Protein AF-A0A554K272-F1 (afdb_monomer_lite)

Secondary structure (DSSP, 8-state):
----EEEEEE---TT-----HHHHHHHHHHHHTT-EEEEEE-TTB---SS---HHHHHHHTTSS-----SSPPB-S-HHHHHHHHHHHH--SEEEE---GGG--

Sequence (104 aa):
MSDFRVLMLYPNLQSETMVPPSLALFSSILKREGFKVALFDTTDYDLETGFANSGRVKMKNLNARPFTPETEKKTTDAYDDLRKMVESFGPNLIMATATENMFP

Structure (mmCIF, N/CA/C/O backbone):
data_AF-A0A554K272-F1
#
_entry.id   AF-A0A554K272-F1
#
loop_
_atom_site.group_PDB
_atom_site.id
_atom_site.type_symbol
_atom_site.label_atom_id
_atom_site.label_alt_id
_atom_site.label_comp_id
_atom_site.label_asym_id
_atom_site.label_entity_id
_atom_site.label_seq_id
_atom_site.pdbx_PDB_ins_code
_atom_site.Cartn_x
_atom_site.Cartn_y
_atom_site.Cartn_z
_atom_site.occupancy
_atom_site.B_iso_or_equiv
_atom_site.auth_seq_id
_atom_site.auth_comp_id
_atom_site.auth_asym_id
_atom_site.auth_atom_id
_atom_site.pdbx_PDB_model_num
ATOM 1 N N . MET A 1 1 ? -14.226 3.349 20.461 1.00 57.53 1 MET A N 1
ATOM 2 C CA . MET A 1 1 ? -14.168 3.318 18.983 1.00 57.53 1 MET A CA 1
ATOM 3 C C . MET A 1 1 ? -13.570 1.982 18.579 1.00 57.53 1 MET A C 1
ATOM 5 O O . MET A 1 1 ? -12.611 1.564 19.214 1.00 57.53 1 MET A O 1
ATOM 9 N N . SER A 1 2 ? -14.186 1.269 17.636 1.00 66.75 2 SER A N 1
ATOM 10 C CA . SER A 1 2 ? -13.694 -0.028 17.153 1.00 66.75 2 SER A CA 1
ATOM 11 C C . SER A 1 2 ? -12.333 0.132 16.470 1.00 66.75 2 SER A C 1
ATOM 13 O O . SER A 1 2 ? -12.168 1.075 15.700 1.00 66.75 2 SER A O 1
ATOM 15 N N . ASP A 1 3 ? -11.393 -0.786 16.714 1.00 89.81 3 ASP A N 1
ATOM 16 C CA . ASP A 1 3 ? -10.059 -0.824 16.086 1.00 89.81 3 ASP A CA 1
ATOM 17 C C . ASP A 1 3 ? -10.135 -1.256 14.610 1.00 89.81 3 ASP A C 1
ATOM 19 O O . ASP A 1 3 ? -9.589 -2.283 14.211 1.00 89.81 3 ASP A O 1
ATOM 23 N N . PHE A 1 4 ? -10.902 -0.515 13.810 1.00 97.00 4 PHE A N 1
ATOM 24 C CA . PHE A 1 4 ? -11.208 -0.884 12.438 1.00 97.00 4 PHE A CA 1
ATOM 25 C C . PHE A 1 4 ? -10.070 -0.444 11.508 1.00 97.00 4 PHE A C 1
ATOM 27 O O . PHE A 1 4 ? -9.686 0.731 11.457 1.00 97.00 4 PHE A O 1
ATOM 34 N N . ARG A 1 5 ? -9.511 -1.423 10.794 1.00 97.69 5 ARG A N 1
ATOM 35 C CA . ARG A 1 5 ? -8.299 -1.311 9.977 1.00 97.69 5 ARG A CA 1
ATOM 36 C C . ARG A 1 5 ? -8.624 -1.441 8.491 1.00 97.69 5 ARG A C 1
ATOM 38 O O . ARG A 1 5 ? -9.261 -2.407 8.075 1.00 97.69 5 ARG A O 1
ATOM 45 N N . VAL A 1 6 ? -8.155 -0.488 7.694 1.00 97.75 6 VAL A N 1
ATOM 46 C CA . VAL A 1 6 ? -8.350 -0.430 6.242 1.00 97.75 6 VAL A CA 1
ATOM 47 C C . VAL A 1 6 ? -7.004 -0.569 5.544 1.00 97.75 6 VAL A C 1
ATOM 49 O O . VAL A 1 6 ? -6.114 0.261 5.728 1.00 97.75 6 VAL A O 1
ATOM 52 N N . LEU A 1 7 ? -6.849 -1.616 4.739 1.00 97.81 7 LEU A N 1
ATOM 53 C CA . LEU A 1 7 ? -5.709 -1.772 3.843 1.00 97.81 7 LEU A CA 1
ATOM 54 C C . LEU A 1 7 ? -6.099 -1.264 2.456 1.00 97.81 7 LEU A C 1
ATOM 56 O O . LEU A 1 7 ? -7.003 -1.802 1.825 1.00 97.81 7 LEU A O 1
ATOM 60 N N . MET A 1 8 ? -5.427 -0.228 1.977 1.00 96.06 8 MET A N 1
ATOM 61 C CA . MET A 1 8 ? -5.583 0.262 0.614 1.00 96.06 8 MET A CA 1
ATOM 62 C C . MET A 1 8 ? -4.589 -0.475 -0.286 1.00 96.06 8 MET A C 1
ATOM 64 O O . MET A 1 8 ? -3.393 -0.464 -0.016 1.00 96.06 8 MET A O 1
ATOM 68 N N . LEU A 1 9 ? -5.078 -1.124 -1.335 1.00 93.62 9 LEU A N 1
ATOM 69 C CA . LEU A 1 9 ? -4.290 -1.813 -2.349 1.00 93.62 9 LEU A CA 1
ATOM 70 C C . LEU A 1 9 ? -4.241 -0.943 -3.611 1.00 93.62 9 LEU A C 1
ATOM 72 O O . LEU A 1 9 ? -5.281 -0.625 -4.191 1.00 93.62 9 LEU A O 1
ATOM 76 N N . TYR A 1 10 ? -3.034 -0.572 -4.028 1.00 91.06 10 TYR A N 1
ATOM 77 C CA . TYR A 1 10 ? -2.751 0.185 -5.244 1.00 91.06 10 TYR A CA 1
ATOM 78 C C . TYR A 1 10 ? -1.976 -0.715 -6.229 1.00 91.06 10 TYR A C 1
ATOM 80 O O . TYR A 1 10 ? -0.741 -0.765 -6.192 1.00 91.06 10 TYR A O 1
ATOM 88 N N . PRO A 1 11 ? -2.689 -1.500 -7.065 1.00 86.56 11 PRO A N 1
ATOM 89 C CA . PRO A 1 11 ? -2.074 -2.343 -8.081 1.00 86.56 11 PRO A CA 1
ATOM 90 C C . PRO A 1 11 ? -1.645 -1.473 -9.271 1.00 86.56 11 PRO A C 1
ATOM 92 O O 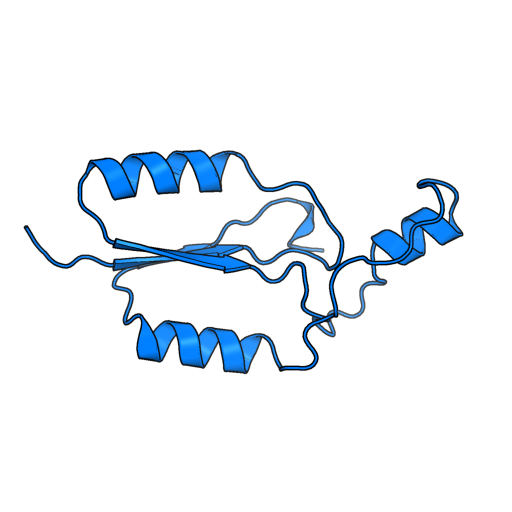. PRO A 1 11 ? -2.454 -1.162 -10.127 1.00 86.56 11 PRO A O 1
ATOM 95 N N . ASN A 1 12 ? -0.398 -1.025 -9.314 1.00 82.75 12 ASN A N 1
ATOM 96 C CA . ASN A 1 12 ? 0.132 -0.114 -10.313 1.00 82.75 12 ASN A CA 1
ATOM 97 C C . ASN A 1 12 ? 1.195 -0.804 -11.169 1.00 82.75 12 ASN A C 1
ATOM 99 O O . ASN A 1 12 ? 1.926 -1.676 -10.699 1.00 82.75 12 ASN A O 1
ATOM 103 N N . LEU A 1 13 ? 1.305 -0.378 -12.426 1.00 77.31 13 LEU A N 1
ATOM 104 C CA . LEU A 1 13 ? 2.384 -0.833 -13.291 1.00 77.31 13 LEU A CA 1
ATOM 105 C C . LEU A 1 13 ? 3.708 -0.204 -12.867 1.00 77.31 13 LEU A C 1
ATOM 107 O O . LEU A 1 13 ? 3.777 0.950 -12.433 1.00 77.31 13 LEU A O 1
ATOM 111 N N . GLN A 1 14 ? 4.777 -0.974 -13.051 1.00 73.31 14 GLN A N 1
ATOM 112 C CA . GLN A 1 14 ? 6.113 -0.536 -12.692 1.00 73.31 14 GLN A CA 1
ATOM 113 C C . GLN A 1 14 ? 6.465 0.784 -13.389 1.00 73.31 14 GLN A C 1
ATOM 115 O O . GLN A 1 14 ? 6.350 0.897 -14.612 1.00 73.31 14 GLN A O 1
ATOM 120 N N . SER A 1 15 ? 6.966 1.746 -12.609 1.00 69.50 15 SER A N 1
ATOM 121 C CA . SER A 1 15 ? 7.395 3.073 -13.085 1.00 69.50 15 SER A CA 1
ATOM 122 C C . SER A 1 15 ? 6.275 4.019 -13.556 1.00 69.50 15 SER A C 1
ATOM 124 O O . SER A 1 15 ? 6.574 5.066 -14.137 1.00 69.50 15 SER A O 1
ATOM 126 N N . GLU A 1 16 ? 5.002 3.715 -13.285 1.00 74.75 16 GLU A N 1
ATOM 127 C CA . GLU A 1 16 ? 3.922 4.702 -13.398 1.00 74.75 16 GLU A CA 1
ATOM 128 C C . GLU A 1 16 ? 3.885 5.600 -12.156 1.00 74.75 16 GLU A C 1
ATOM 130 O O . GLU A 1 16 ? 3.792 5.122 -11.031 1.00 74.75 16 GLU A O 1
ATOM 135 N N . THR A 1 17 ? 3.941 6.918 -12.349 1.00 70.00 17 THR A N 1
ATOM 136 C CA . THR A 1 17 ? 4.107 7.891 -11.252 1.00 70.00 17 THR A CA 1
ATOM 137 C C . THR A 1 17 ? 2.801 8.525 -10.777 1.00 70.00 17 THR A C 1
ATOM 139 O O . THR A 1 17 ? 2.789 9.259 -9.788 1.00 70.00 17 THR A O 1
ATOM 142 N N . MET A 1 18 ? 1.691 8.283 -11.476 1.00 75.00 18 MET A N 1
ATOM 143 C CA . MET A 1 18 ? 0.425 8.947 -11.181 1.00 75.00 18 MET A CA 1
ATOM 144 C C . MET A 1 18 ? -0.335 8.222 -10.073 1.00 75.00 18 MET A C 1
ATOM 146 O O . MET A 1 18 ? -1.063 7.275 -10.343 1.00 75.00 18 MET A O 1
ATOM 150 N N . VAL A 1 19 ? -0.234 8.715 -8.838 1.00 80.50 19 VAL A N 1
ATOM 151 C CA . VAL A 1 19 ? -1.063 8.230 -7.726 1.00 80.50 19 VAL A CA 1
ATOM 152 C C . VAL A 1 19 ? -2.508 8.736 -7.889 1.00 80.50 19 VAL A C 1
ATOM 154 O O . VAL A 1 19 ? -2.719 9.948 -7.992 1.00 80.50 19 VAL A O 1
ATOM 157 N N . PRO A 1 20 ? -3.525 7.855 -7.873 1.00 84.31 20 PRO A N 1
ATOM 158 C CA . PRO A 1 20 ? -4.928 8.246 -7.928 1.00 84.31 20 PRO A CA 1
ATOM 159 C C . PRO A 1 20 ? -5.302 9.217 -6.793 1.00 84.31 20 PRO A C 1
ATOM 161 O O . PRO A 1 20 ? -5.136 8.872 -5.619 1.00 84.31 20 PRO A O 1
ATOM 164 N N . PRO A 1 21 ? -5.894 10.393 -7.085 1.00 88.25 21 PRO A N 1
ATOM 165 C CA . PRO A 1 21 ? -6.337 11.332 -6.048 1.00 88.25 21 PRO A CA 1
ATOM 166 C C . PRO A 1 21 ? -7.339 10.724 -5.056 1.00 88.25 21 PRO A C 1
ATOM 168 O O . PRO A 1 21 ? -7.408 11.139 -3.898 1.00 88.25 21 PRO A O 1
ATOM 171 N N . SER A 1 22 ? -8.090 9.706 -5.489 1.00 90.00 22 SER A N 1
ATOM 172 C CA . SER A 1 22 ? -9.015 8.951 -4.644 1.00 90.00 22 SER A CA 1
ATOM 173 C C . SER A 1 22 ? -8.316 8.273 -3.460 1.00 90.00 22 SER A C 1
ATOM 175 O O . SER A 1 22 ? -8.866 8.296 -2.361 1.00 90.00 22 SER A O 1
ATOM 177 N N . LEU A 1 23 ? -7.095 7.745 -3.627 1.00 91.81 23 LEU A N 1
ATOM 178 C CA . LEU A 1 23 ? -6.318 7.149 -2.529 1.00 91.81 23 LEU A CA 1
ATOM 179 C C . LEU A 1 23 ? -6.044 8.170 -1.428 1.00 91.81 23 LEU A C 1
ATOM 181 O O . LEU A 1 23 ? -6.315 7.912 -0.255 1.00 91.81 23 LEU A O 1
ATOM 185 N N . ALA A 1 24 ? -5.551 9.348 -1.813 1.00 91.81 24 ALA A N 1
ATOM 186 C CA . ALA A 1 24 ? -5.255 10.422 -0.874 1.00 91.81 24 ALA A CA 1
ATOM 187 C C . ALA A 1 24 ? -6.527 10.911 -0.164 1.00 91.81 24 ALA A C 1
ATOM 189 O O . ALA A 1 24 ? -6.544 11.045 1.064 1.00 91.81 24 ALA A O 1
ATOM 190 N N . LEU A 1 25 ? -7.612 11.108 -0.922 1.00 95.06 25 LEU A N 1
ATOM 191 C CA . LEU A 1 25 ? -8.896 11.553 -0.389 1.00 95.06 25 LEU A CA 1
ATOM 192 C C . LEU A 1 25 ? -9.454 10.562 0.640 1.00 95.06 25 LEU A C 1
ATOM 194 O O . LEU A 1 25 ? -9.712 10.950 1.781 1.00 95.06 25 LEU A O 1
ATOM 198 N N . PHE A 1 26 ? -9.585 9.283 0.285 1.00 95.44 26 PHE A N 1
ATOM 199 C CA . PHE A 1 26 ? -10.115 8.275 1.206 1.00 95.44 26 PHE A CA 1
ATOM 200 C C . PHE A 1 26 ? -9.197 8.052 2.407 1.00 95.44 26 PHE A C 1
ATOM 202 O O . PHE A 1 26 ? -9.696 7.963 3.527 1.00 95.44 26 PHE A O 1
ATOM 209 N N . SER A 1 27 ? -7.872 8.046 2.219 1.00 95.56 27 SER A N 1
ATOM 210 C CA . SER A 1 27 ? -6.926 7.950 3.339 1.00 95.56 27 SER A CA 1
ATOM 211 C C . SER A 1 27 ? -7.129 9.087 4.343 1.00 95.56 27 SER A C 1
ATOM 213 O O . SER A 1 27 ? -7.161 8.843 5.550 1.00 95.56 27 SER A O 1
ATOM 215 N N . SER A 1 28 ? -7.318 10.320 3.857 1.00 96.69 28 SER A N 1
ATOM 216 C CA . SER A 1 28 ? -7.534 11.491 4.713 1.00 96.69 28 SER A CA 1
ATOM 217 C C . SER A 1 28 ? -8.840 11.409 5.507 1.00 96.69 28 SER A C 1
ATOM 219 O O . SER A 1 28 ? -8.831 11.634 6.718 1.00 96.69 28 SER A O 1
ATOM 221 N N . ILE A 1 29 ? -9.941 11.020 4.854 1.00 97.00 29 ILE A N 1
ATOM 222 C CA . ILE A 1 29 ? -11.255 10.883 5.490 1.00 97.00 29 ILE A CA 1
ATOM 223 C C . ILE A 1 29 ? -11.199 9.777 6.544 1.00 97.00 29 ILE A C 1
ATOM 225 O O . ILE A 1 29 ? -11.539 10.017 7.697 1.00 97.00 29 ILE A O 1
ATOM 229 N N . LEU A 1 30 ? -10.705 8.591 6.187 1.00 96.12 30 LEU A N 1
ATOM 230 C CA . LEU A 1 30 ? -10.661 7.443 7.093 1.00 96.12 30 LEU A CA 1
ATOM 231 C C . LEU A 1 30 ? -9.802 7.721 8.334 1.00 96.12 30 LEU A C 1
ATOM 233 O O . LEU A 1 30 ? -10.228 7.447 9.454 1.00 96.12 30 LEU A O 1
ATOM 237 N N . LYS A 1 31 ? -8.623 8.328 8.159 1.00 95.75 31 LYS A N 1
ATOM 238 C CA . LYS A 1 31 ? -7.771 8.721 9.292 1.00 95.75 31 LYS A CA 1
ATOM 239 C C . LYS A 1 31 ? -8.453 9.756 10.189 1.00 95.75 31 LYS A C 1
ATOM 241 O O . LYS A 1 31 ? -8.342 9.656 11.408 1.00 95.75 31 LYS A O 1
ATOM 246 N N . ARG A 1 32 ? -9.173 10.725 9.608 1.00 96.94 32 ARG A N 1
ATOM 247 C CA . ARG A 1 32 ? -9.919 11.747 10.362 1.00 96.94 32 ARG A CA 1
ATOM 248 C C . ARG A 1 32 ? -11.036 11.143 11.213 1.00 96.94 32 ARG A C 1
ATOM 250 O O . ARG A 1 32 ? -11.227 11.584 12.339 1.00 96.94 32 ARG A O 1
ATOM 257 N N . GLU A 1 33 ? -11.727 10.125 10.706 1.00 95.94 33 GLU A N 1
ATOM 258 C CA . GLU A 1 33 ? -12.777 9.408 11.446 1.00 95.94 33 GLU A CA 1
ATOM 259 C C . GLU A 1 33 ? -12.218 8.384 12.465 1.00 95.94 33 GLU A C 1
ATOM 261 O O . GLU A 1 33 ? -12.977 7.673 13.122 1.00 95.94 33 GLU A O 1
ATOM 266 N N . GLY A 1 34 ? -10.890 8.303 12.627 1.00 95.62 34 GLY A N 1
ATOM 267 C CA . GLY A 1 34 ? -10.233 7.453 13.625 1.00 95.62 34 GLY A CA 1
ATOM 268 C C . GLY A 1 34 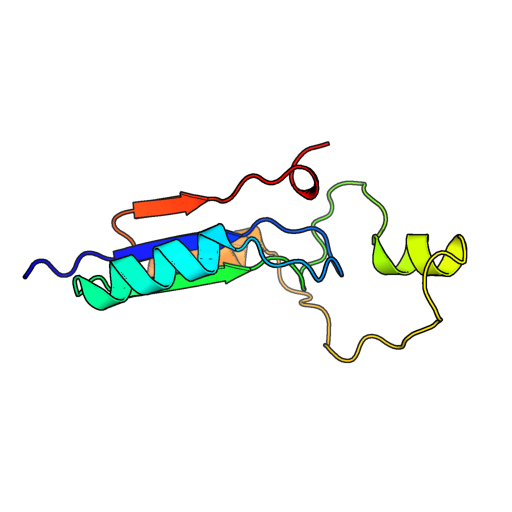? -9.927 6.024 13.166 1.00 95.62 34 GLY A C 1
ATOM 269 O O . GLY A 1 34 ? -9.544 5.193 13.992 1.00 95.62 34 GLY A O 1
ATOM 270 N N . PHE A 1 35 ? -10.060 5.719 11.872 1.00 96.81 35 PHE A N 1
ATOM 271 C CA . PHE A 1 35 ? -9.671 4.423 11.313 1.00 96.81 35 PHE A CA 1
ATOM 272 C C . PHE A 1 35 ? -8.154 4.317 11.138 1.00 96.81 35 PHE A C 1
ATOM 274 O O . PHE A 1 35 ? -7.467 5.277 10.777 1.00 96.81 35 PHE A O 1
ATOM 281 N N . LYS A 1 36 ? -7.622 3.107 11.321 1.00 97.00 36 LYS A N 1
ATOM 282 C CA . LYS A 1 36 ? -6.226 2.795 10.997 1.00 97.00 36 LYS A CA 1
ATOM 283 C C . LYS A 1 36 ? -6.122 2.453 9.517 1.00 97.00 36 LYS A C 1
ATOM 285 O O . LYS A 1 36 ? -6.820 1.562 9.046 1.00 97.00 36 LYS A O 1
ATOM 290 N N . VAL A 1 37 ? -5.237 3.131 8.794 1.00 96.75 37 VAL A N 1
ATOM 291 C CA . VAL A 1 37 ? -5.106 2.984 7.339 1.00 96.75 37 VAL A CA 1
ATOM 292 C C . VAL A 1 37 ? -3.671 2.632 6.971 1.00 96.75 37 VAL A C 1
ATOM 294 O O . VAL A 1 37 ? -2.746 3.302 7.432 1.00 96.75 37 VAL A O 1
ATOM 297 N N . ALA A 1 38 ? -3.498 1.633 6.109 1.00 97.00 38 ALA A N 1
ATOM 298 C CA . ALA A 1 38 ? -2.218 1.271 5.503 1.00 97.00 38 ALA A CA 1
ATOM 299 C C . ALA A 1 38 ? -2.341 1.196 3.971 1.00 97.00 38 ALA A C 1
ATOM 301 O O . ALA A 1 38 ? -3.449 1.075 3.453 1.00 97.00 38 ALA A O 1
ATOM 302 N N . LE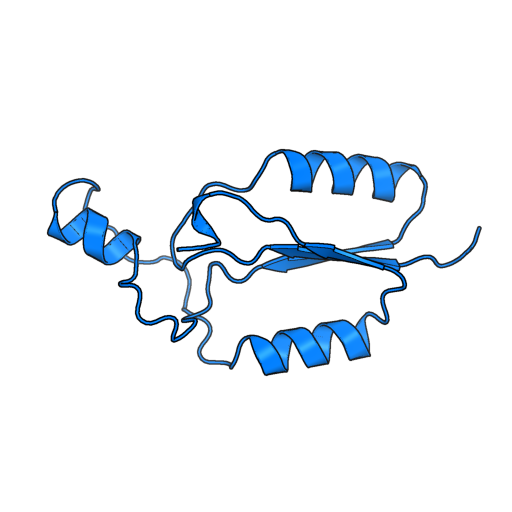U A 1 39 ? -1.216 1.284 3.256 1.00 94.88 39 LEU A N 1
ATOM 303 C CA . LEU A 1 39 ? -1.149 1.242 1.792 1.00 94.88 39 LEU A CA 1
ATOM 304 C C . LEU A 1 39 ? -0.183 0.143 1.347 1.00 94.88 39 LEU A C 1
ATOM 306 O O . LEU A 1 39 ? 0.960 0.123 1.800 1.00 94.88 39 LEU A O 1
ATOM 310 N N . PHE A 1 40 ? -0.633 -0.720 0.441 1.00 94.31 40 PHE A N 1
ATOM 311 C CA . PHE A 1 40 ? 0.217 -1.616 -0.332 1.00 94.31 40 PHE A CA 1
ATOM 312 C C . PHE A 1 40 ? 0.291 -1.108 -1.774 1.00 94.31 40 PHE A C 1
ATOM 314 O O . PHE A 1 40 ? -0.720 -1.078 -2.475 1.00 94.31 40 PHE A O 1
ATOM 321 N N . ASP A 1 41 ? 1.484 -0.688 -2.185 1.00 89.94 41 ASP A N 1
ATOM 322 C CA . ASP A 1 41 ? 1.786 -0.121 -3.499 1.00 89.94 41 ASP A CA 1
ATOM 323 C C . ASP A 1 41 ? 2.696 -1.080 -4.272 1.00 89.94 41 ASP A C 1
ATOM 325 O O . ASP A 1 41 ? 3.694 -1.570 -3.737 1.00 89.94 41 ASP A O 1
ATOM 329 N N . THR A 1 42 ? 2.338 -1.350 -5.525 1.00 88.00 42 THR A N 1
ATOM 330 C CA . THR A 1 42 ? 3.083 -2.259 -6.407 1.00 88.00 42 THR A CA 1
ATOM 331 C C . THR A 1 42 ? 3.993 -1.557 -7.425 1.00 88.00 42 THR A C 1
ATOM 333 O O . THR A 1 42 ? 4.654 -2.236 -8.204 1.00 88.00 42 THR A O 1
ATOM 336 N N . THR A 1 43 ? 4.107 -0.224 -7.388 1.00 85.06 43 THR A N 1
ATOM 337 C CA . THR A 1 43 ? 4.887 0.599 -8.342 1.00 85.06 43 THR A CA 1
ATOM 338 C C . THR A 1 43 ? 6.353 0.165 -8.486 1.00 85.06 43 THR A C 1
ATOM 340 O O . THR A 1 43 ? 6.929 0.286 -9.569 1.00 85.06 43 THR A O 1
ATOM 343 N N . ASP A 1 44 ? 6.954 -0.370 -7.420 1.00 83.81 44 ASP A N 1
ATOM 344 C CA . ASP A 1 44 ? 8.351 -0.829 -7.410 1.00 83.81 44 ASP A CA 1
ATOM 345 C C . ASP A 1 44 ? 8.514 -2.343 -7.640 1.00 83.81 44 ASP A C 1
ATOM 347 O O . ASP A 1 44 ? 9.643 -2.843 -7.680 1.00 83.81 44 ASP A O 1
ATOM 351 N N . TYR A 1 45 ? 7.415 -3.087 -7.800 1.00 83.81 45 TYR A N 1
ATOM 352 C CA . TYR A 1 45 ? 7.447 -4.525 -8.066 1.00 83.81 45 TYR A CA 1
ATOM 353 C C . TYR A 1 45 ? 7.527 -4.800 -9.568 1.00 83.81 45 TYR A C 1
ATOM 355 O O . TYR A 1 45 ? 6.964 -4.076 -10.390 1.00 83.81 45 TYR A O 1
ATOM 363 N N . ASP A 1 46 ? 8.243 -5.859 -9.940 1.00 78.31 46 ASP A N 1
ATOM 364 C CA . ASP A 1 46 ? 8.178 -6.428 -11.286 1.00 78.31 46 ASP A CA 1
ATOM 365 C C . ASP A 1 46 ? 7.093 -7.508 -11.289 1.00 78.31 46 ASP A C 1
ATOM 367 O O . ASP A 1 46 ? 7.339 -8.679 -11.010 1.00 78.31 46 ASP A O 1
ATOM 371 N N . LEU A 1 47 ? 5.847 -7.080 -11.484 1.00 73.06 47 LEU A N 1
ATOM 372 C CA . LEU A 1 47 ? 4.733 -8.003 -11.636 1.00 73.06 47 LEU A CA 1
ATOM 373 C C . LEU A 1 47 ? 4.900 -8.637 -13.021 1.00 73.06 47 LEU A C 1
ATOM 375 O O . LEU A 1 47 ? 4.735 -7.913 -14.005 1.00 73.06 47 LEU A O 1
ATOM 379 N N . GLU A 1 48 ? 5.234 -9.933 -13.106 1.00 66.06 48 GLU A N 1
ATOM 380 C CA . GLU A 1 48 ? 5.398 -10.727 -14.347 1.00 66.06 48 GLU A CA 1
ATOM 381 C C . GLU A 1 48 ? 4.093 -10.815 -15.177 1.00 66.06 48 GLU A C 1
ATOM 383 O O . GLU A 1 48 ? 3.566 -11.874 -15.501 1.00 66.06 48 GLU A O 1
ATOM 388 N N . THR A 1 49 ? 3.527 -9.669 -15.526 1.00 63.59 49 THR A N 1
ATOM 389 C CA . THR A 1 49 ? 2.210 -9.465 -16.134 1.00 63.59 49 THR A CA 1
ATOM 390 C C . THR A 1 49 ? 2.257 -9.605 -17.654 1.00 63.59 49 THR A C 1
ATOM 392 O O . THR A 1 49 ? 1.234 -9.477 -18.318 1.00 63.59 49 THR A O 1
ATOM 395 N N . GLY A 1 50 ? 3.444 -9.836 -18.226 1.00 54.16 50 GLY A N 1
ATOM 396 C CA . GLY A 1 50 ? 3.679 -9.837 -19.670 1.00 54.16 50 GLY A CA 1
ATOM 397 C C . GLY A 1 50 ? 3.735 -8.438 -20.301 1.00 54.16 50 GLY A C 1
ATOM 398 O O . GLY A 1 50 ? 4.049 -8.327 -21.487 1.00 54.16 50 GLY A O 1
ATOM 399 N N . PHE A 1 51 ? 3.492 -7.367 -19.536 1.00 56.81 51 PHE A N 1
ATOM 400 C CA . PHE A 1 51 ? 3.602 -5.988 -20.012 1.00 56.81 51 PHE A CA 1
ATOM 401 C C . PHE A 1 51 ? 5.020 -5.456 -19.844 1.00 56.81 51 PHE A C 1
ATOM 403 O O . PHE A 1 51 ? 5.691 -5.665 -18.835 1.00 56.81 51 PHE A O 1
ATOM 410 N N . ALA A 1 52 ? 5.496 -4.740 -20.859 1.00 56.69 52 ALA A N 1
ATOM 411 C CA . ALA A 1 52 ? 6.797 -4.102 -20.791 1.00 56.69 52 ALA A CA 1
ATOM 412 C C . ALA A 1 52 ? 6.765 -2.951 -19.772 1.00 56.69 52 ALA A C 1
ATOM 414 O O . ALA A 1 52 ? 5.840 -2.141 -19.792 1.00 56.69 52 ALA A O 1
ATOM 415 N N . ASN A 1 53 ? 7.802 -2.853 -18.928 1.00 64.75 53 ASN A N 1
ATOM 416 C CA . ASN A 1 53 ? 8.006 -1.722 -18.016 1.00 64.75 53 ASN A CA 1
ATOM 417 C C . ASN A 1 53 ? 7.755 -0.402 -18.764 1.00 64.75 53 ASN A C 1
ATOM 419 O O . ASN A 1 53 ? 8.462 -0.078 -19.730 1.00 64.75 53 ASN A O 1
ATOM 423 N N . SER A 1 54 ? 6.746 0.344 -18.320 1.00 64.50 54 SER A N 1
ATOM 424 C CA . SER A 1 54 ? 6.235 1.491 -19.062 1.00 64.50 54 SER A CA 1
ATOM 425 C C . SER A 1 54 ? 7.270 2.608 -19.171 1.00 64.50 54 SER A C 1
ATOM 427 O O . SER A 1 54 ? 7.380 3.240 -20.222 1.00 64.50 54 SER A O 1
ATOM 429 N N . GLY A 1 55 ? 8.108 2.796 -18.148 1.00 64.50 55 GLY A N 1
ATOM 430 C CA . GLY A 1 55 ? 9.246 3.713 -18.175 1.00 64.50 55 GLY A CA 1
ATOM 431 C C . GLY A 1 55 ? 10.255 3.358 -19.272 1.00 64.50 55 GLY A C 1
ATOM 432 O O . GLY A 1 55 ? 10.631 4.213 -20.078 1.00 64.50 55 GLY A O 1
ATOM 433 N N . ARG A 1 56 ? 10.635 2.079 -19.382 1.00 67.38 56 ARG A N 1
ATOM 434 C CA . ARG A 1 56 ? 11.565 1.591 -20.419 1.00 67.38 56 ARG A CA 1
ATOM 435 C C . ARG A 1 56 ? 10.975 1.724 -21.822 1.00 67.38 56 ARG A C 1
ATOM 437 O O . ARG A 1 56 ? 11.696 2.100 -22.746 1.00 67.38 56 ARG A O 1
ATOM 444 N N . VAL A 1 57 ? 9.679 1.454 -21.989 1.00 69.00 57 VAL A N 1
ATOM 445 C CA . VAL A 1 57 ? 8.980 1.633 -23.274 1.00 69.00 57 VAL A CA 1
ATOM 446 C C . VAL A 1 57 ? 8.911 3.107 -23.656 1.00 69.00 57 VAL A C 1
ATOM 448 O O . VAL A 1 57 ? 9.227 3.454 -24.793 1.00 69.00 57 VAL A O 1
ATOM 451 N N . LYS A 1 58 ? 8.557 3.990 -22.715 1.00 68.75 58 LYS A N 1
ATOM 452 C CA . LYS A 1 58 ? 8.499 5.440 -22.943 1.00 68.75 58 LYS A CA 1
ATOM 453 C C . LYS A 1 58 ? 9.872 5.997 -23.327 1.00 68.75 58 LYS A C 1
ATOM 455 O O . LYS A 1 58 ? 9.942 6.799 -24.252 1.00 68.75 58 LYS A O 1
ATOM 460 N N . MET A 1 59 ? 10.956 5.523 -22.707 1.00 74.12 59 MET A N 1
ATOM 461 C CA . MET A 1 59 ? 12.325 5.872 -23.113 1.00 74.12 59 MET A CA 1
ATOM 462 C C . MET A 1 59 ? 12.672 5.355 -24.514 1.00 74.12 59 MET A C 1
ATOM 464 O O . MET A 1 59 ? 13.169 6.119 -25.339 1.00 74.12 59 MET A O 1
ATOM 468 N N . LYS A 1 60 ? 12.392 4.076 -24.809 1.00 78.25 60 LYS A N 1
ATOM 469 C CA . LYS A 1 60 ? 12.656 3.474 -26.130 1.00 78.25 60 LYS A CA 1
ATOM 470 C C . LYS A 1 60 ? 11.913 4.207 -27.251 1.00 78.25 60 LYS A C 1
ATOM 472 O O . LYS A 1 60 ? 12.464 4.387 -28.331 1.00 78.25 60 LYS A O 1
ATOM 477 N N . ASN A 1 61 ? 10.686 4.641 -26.978 1.00 83.25 61 ASN A N 1
ATOM 478 C CA . ASN A 1 61 ? 9.826 5.331 -27.936 1.00 83.25 61 ASN A CA 1
ATOM 479 C C . ASN A 1 61 ? 10.002 6.860 -27.9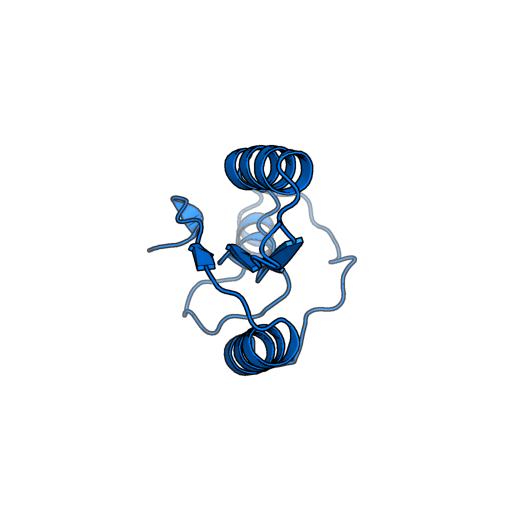22 1.00 83.25 61 ASN A C 1
ATOM 481 O O . ASN A 1 61 ? 9.223 7.550 -28.567 1.00 83.25 61 ASN A O 1
ATOM 485 N N . LEU A 1 62 ? 11.000 7.395 -27.200 1.00 80.44 62 LEU A N 1
ATOM 486 C CA . LEU A 1 62 ? 11.295 8.834 -27.096 1.00 80.44 62 LEU A CA 1
ATOM 487 C C . LEU A 1 62 ? 10.164 9.688 -26.480 1.00 80.44 62 LEU A C 1
ATOM 489 O O . LEU A 1 62 ? 10.171 10.911 -26.599 1.00 80.44 62 LEU A O 1
ATOM 493 N N . ASN A 1 63 ? 9.229 9.061 -25.763 1.00 80.06 63 ASN A N 1
ATOM 494 C CA . ASN A 1 63 ? 8.139 9.726 -25.038 1.00 80.06 63 ASN A CA 1
ATOM 495 C C . ASN A 1 63 ? 8.578 10.279 -23.672 1.00 80.06 63 ASN A C 1
ATOM 497 O O . ASN A 1 63 ? 7.863 11.071 -23.064 1.00 80.06 63 ASN A O 1
ATOM 501 N N . ALA A 1 64 ? 9.731 9.844 -23.162 1.00 75.81 64 ALA A N 1
ATOM 502 C CA . ALA A 1 64 ? 10.315 10.327 -21.918 1.00 75.81 64 ALA A CA 1
ATOM 503 C C . ALA A 1 64 ? 11.824 10.521 -22.081 1.00 75.81 64 ALA A C 1
ATOM 505 O O . ALA A 1 64 ? 12.483 9.784 -22.819 1.00 75.81 64 ALA A O 1
ATOM 506 N N . ARG A 1 65 ? 12.381 11.508 -21.368 1.00 75.19 65 ARG A N 1
ATOM 507 C CA . ARG A 1 65 ? 13.835 11.682 -21.295 1.00 75.19 65 ARG A CA 1
ATOM 508 C C . ARG A 1 65 ? 14.469 10.452 -20.635 1.00 75.19 65 ARG A C 1
ATOM 510 O O . ARG A 1 65 ? 13.851 9.874 -19.739 1.00 75.19 65 ARG A O 1
ATOM 517 N N . PRO A 1 66 ? 15.693 10.068 -21.032 1.00 74.12 66 PRO A N 1
ATOM 518 C CA . PRO A 1 66 ? 16.432 9.040 -20.320 1.00 74.12 66 PRO A CA 1
ATOM 519 C C . PRO A 1 66 ? 16.588 9.431 -18.852 1.00 74.12 66 PRO A C 1
ATOM 521 O O . PRO A 1 66 ? 17.032 10.540 -18.552 1.00 74.12 66 PRO A O 1
ATOM 524 N N . PHE A 1 67 ? 16.228 8.520 -17.955 1.00 71.44 67 PHE A N 1
ATOM 525 C CA . PHE A 1 67 ? 16.468 8.668 -16.528 1.00 71.44 67 PHE A CA 1
ATOM 526 C C . PHE A 1 67 ? 16.999 7.348 -15.974 1.00 71.44 67 PHE A C 1
ATOM 528 O O . PHE A 1 67 ? 16.682 6.269 -16.479 1.00 71.44 67 PHE A O 1
ATOM 535 N N . THR A 1 68 ? 17.838 7.437 -14.952 1.00 67.25 68 THR A N 1
ATOM 536 C CA . THR A 1 68 ? 18.240 6.291 -14.140 1.00 67.25 68 THR A CA 1
ATOM 537 C C . THR A 1 68 ? 17.222 6.113 -13.019 1.00 67.25 68 THR A C 1
ATOM 539 O O . THR A 1 68 ? 16.965 7.090 -12.316 1.00 67.25 68 THR A O 1
ATOM 542 N N . PRO A 1 69 ? 16.646 4.913 -12.828 1.00 63.78 69 PRO A N 1
ATOM 543 C CA . PRO A 1 69 ? 15.789 4.637 -11.681 1.00 63.78 69 PRO A CA 1
ATOM 544 C C . PRO A 1 69 ? 16.519 4.977 -10.378 1.00 63.78 69 PRO A C 1
ATOM 546 O O . PRO A 1 69 ? 17.587 4.427 -10.125 1.00 63.78 69 PRO A O 1
ATOM 549 N N . GLU A 1 70 ? 15.977 5.909 -9.591 1.00 59.72 70 GLU A N 1
ATOM 550 C CA . GLU A 1 70 ? 16.531 6.284 -8.279 1.00 59.72 70 GLU A CA 1
ATOM 551 C C . GLU A 1 70 ? 16.218 5.243 -7.197 1.00 59.72 70 GLU A C 1
ATOM 553 O O . GLU A 1 70 ? 16.940 5.158 -6.207 1.00 59.72 70 GLU A O 1
ATOM 558 N N . THR A 1 71 ? 15.166 4.439 -7.379 1.00 62.41 71 THR A N 1
ATOM 559 C CA . THR A 1 71 ? 14.754 3.405 -6.427 1.00 62.41 71 THR A CA 1
ATOM 560 C C . THR A 1 71 ? 15.202 2.020 -6.884 1.00 62.41 71 THR A C 1
ATOM 562 O O . THR A 1 71 ? 15.016 1.622 -8.039 1.00 62.41 71 THR A O 1
ATOM 565 N N . GLU A 1 72 ? 15.809 1.267 -5.962 1.00 63.59 72 GLU A N 1
ATOM 566 C CA . GLU A 1 72 ? 16.063 -0.154 -6.177 1.00 63.59 72 GLU A CA 1
ATOM 567 C C . GLU A 1 72 ? 14.726 -0.884 -6.297 1.00 63.59 72 GLU A C 1
ATOM 569 O O . GLU A 1 72 ? 13.836 -0.748 -5.456 1.00 63.59 72 GLU A O 1
ATOM 574 N N . LYS A 1 73 ? 14.585 -1.661 -7.371 1.00 68.12 73 LYS A N 1
ATOM 575 C CA . LYS A 1 73 ? 13.404 -2.491 -7.587 1.00 68.12 73 LYS A CA 1
ATOM 576 C C . LYS A 1 73 ? 13.260 -3.486 -6.448 1.00 68.12 73 LYS A C 1
ATOM 578 O O . LYS A 1 73 ? 14.250 -4.074 -6.005 1.00 68.12 73 LYS A O 1
ATOM 583 N N . LYS A 1 74 ? 12.021 -3.768 -6.053 1.00 72.44 74 LYS A N 1
ATOM 584 C CA . LYS A 1 74 ? 11.775 -4.913 -5.184 1.00 72.44 74 LYS A CA 1
ATOM 585 C C . LYS A 1 74 ? 11.984 -6.198 -5.974 1.00 72.44 74 LYS A C 1
ATOM 587 O O . LYS A 1 74 ? 11.355 -6.419 -7.004 1.00 72.44 74 LYS A O 1
ATOM 592 N N . THR A 1 75 ? 12.895 -7.027 -5.480 1.00 71.88 75 THR A N 1
ATOM 593 C CA . THR A 1 75 ? 13.179 -8.371 -6.004 1.00 71.88 75 THR A CA 1
ATOM 594 C C . THR A 1 75 ? 12.323 -9.447 -5.337 1.00 71.88 75 THR A C 1
ATOM 596 O O . THR A 1 75 ? 12.396 -10.613 -5.716 1.00 71.88 75 THR A O 1
ATOM 599 N N . THR A 1 76 ? 11.532 -9.071 -4.331 1.00 82.31 76 THR A N 1
ATOM 600 C CA . THR A 1 76 ? 10.592 -9.952 -3.644 1.00 82.31 76 THR A CA 1
ATOM 601 C C . THR A 1 76 ? 9.299 -10.110 -4.435 1.00 82.31 76 THR A C 1
ATOM 603 O O . THR A 1 76 ? 8.889 -9.218 -5.178 1.00 82.31 76 THR A O 1
ATOM 606 N N . ASP A 1 77 ? 8.635 -11.249 -4.245 1.00 87.56 77 ASP A N 1
ATOM 607 C CA . ASP A 1 77 ? 7.324 -11.501 -4.833 1.00 87.56 77 ASP A CA 1
ATOM 608 C C . ASP A 1 77 ? 6.247 -10.606 -4.191 1.00 87.56 77 ASP A C 1
ATOM 610 O O . ASP A 1 77 ? 6.115 -10.519 -2.963 1.00 87.56 77 ASP A O 1
ATOM 614 N N . ALA A 1 78 ? 5.469 -9.925 -5.035 1.00 89.44 78 ALA A N 1
ATOM 615 C CA . ALA A 1 78 ? 4.442 -8.986 -4.592 1.00 89.44 78 ALA A CA 1
ATOM 616 C C . ALA A 1 78 ? 3.279 -9.675 -3.870 1.00 89.44 78 ALA A C 1
ATOM 618 O O . ALA A 1 78 ? 2.697 -9.090 -2.955 1.00 89.44 78 ALA A O 1
ATOM 619 N N . TYR A 1 79 ? 2.933 -10.904 -4.258 1.00 90.62 79 TYR A N 1
ATOM 620 C CA . TYR A 1 79 ? 1.831 -11.645 -3.648 1.00 90.62 79 TYR A CA 1
ATOM 621 C C . TYR A 1 79 ? 2.198 -12.111 -2.241 1.00 90.62 79 TYR A C 1
ATOM 623 O O . TYR A 1 79 ? 1.384 -11.991 -1.321 1.00 90.62 79 TYR A O 1
ATOM 631 N N . ASP A 1 80 ? 3.426 -12.586 -2.048 1.00 93.19 80 ASP A N 1
ATOM 632 C CA . ASP A 1 80 ? 3.935 -12.971 -0.736 1.00 93.19 80 ASP A CA 1
ATOM 633 C C . ASP A 1 80 ? 4.066 -11.767 0.199 1.00 93.19 80 ASP A C 1
ATOM 635 O O . ASP A 1 80 ? 3.699 -11.853 1.373 1.00 93.19 80 ASP A O 1
ATOM 639 N N . ASP A 1 81 ? 4.536 -10.624 -0.299 1.00 94.56 81 ASP A N 1
ATOM 640 C CA . ASP A 1 81 ? 4.611 -9.406 0.510 1.00 94.56 81 ASP A CA 1
ATOM 641 C C . ASP A 1 81 ? 3.225 -8.840 0.845 1.00 94.56 81 ASP A C 1
ATOM 643 O O . ASP A 1 81 ? 3.006 -8.393 1.976 1.00 94.56 81 ASP A O 1
ATOM 647 N N . LEU A 1 82 ? 2.265 -8.918 -0.083 1.00 95.19 82 LEU A N 1
ATOM 648 C CA . LEU A 1 82 ? 0.871 -8.575 0.197 1.00 95.19 82 LEU A CA 1
ATOM 649 C C . LEU A 1 82 ? 0.297 -9.494 1.279 1.00 95.19 82 LEU A C 1
ATOM 651 O O . LEU A 1 82 ? -0.330 -9.005 2.218 1.00 95.19 82 LEU A O 1
ATOM 655 N N . ARG A 1 83 ? 0.545 -10.809 1.194 1.00 96.56 83 ARG A N 1
ATOM 656 C CA . ARG A 1 83 ? 0.099 -11.780 2.205 1.00 96.56 83 ARG A CA 1
ATOM 657 C C . ARG A 1 83 ? 0.664 -11.436 3.582 1.00 96.56 83 ARG A C 1
ATOM 659 O O . ARG A 1 83 ? -0.111 -11.293 4.525 1.00 96.56 83 ARG A O 1
ATOM 666 N N . LYS A 1 84 ? 1.977 -11.205 3.688 1.00 97.19 84 LYS A N 1
ATOM 667 C CA . LYS A 1 84 ? 2.620 -10.786 4.949 1.00 97.19 84 LYS A CA 1
ATOM 668 C C . LYS A 1 84 ? 2.022 -9.488 5.487 1.00 97.19 84 LYS A C 1
ATOM 670 O O . LYS A 1 84 ? 1.839 -9.343 6.697 1.00 97.19 84 LYS A O 1
ATOM 675 N N . MET A 1 85 ? 1.711 -8.529 4.613 1.00 96.75 85 MET A N 1
ATOM 676 C CA . MET A 1 85 ? 1.088 -7.275 5.031 1.00 96.75 85 MET A CA 1
ATOM 677 C C . MET A 1 85 ? -0.334 -7.496 5.552 1.00 96.75 85 MET A C 1
ATOM 679 O O . MET A 1 85 ? -0.686 -6.938 6.586 1.00 96.75 85 MET A O 1
ATOM 683 N N . VAL A 1 86 ? -1.138 -8.331 4.891 1.00 97.81 86 VAL A N 1
ATOM 684 C CA . VAL A 1 86 ? -2.486 -8.688 5.358 1.00 97.81 86 VAL A CA 1
ATOM 685 C C . VAL A 1 86 ? -2.424 -9.389 6.717 1.00 97.81 86 VAL A C 1
ATOM 687 O O . VAL A 1 86 ? -3.167 -9.013 7.621 1.00 97.81 86 VAL A O 1
ATOM 690 N N . GLU A 1 87 ? -1.520 -10.352 6.889 1.00 97.94 87 GLU A N 1
ATOM 691 C CA . GLU A 1 87 ? -1.350 -11.102 8.141 1.00 97.94 87 GLU A CA 1
ATOM 692 C C . GLU A 1 87 ? -0.873 -10.212 9.297 1.00 97.94 87 GLU A C 1
ATOM 694 O O . GLU A 1 87 ? -1.411 -10.290 10.401 1.00 97.94 87 GLU A O 1
ATOM 699 N N . SER A 1 88 ? 0.103 -9.334 9.050 1.00 97.56 88 SER A N 1
ATOM 700 C CA . SER A 1 88 ? 0.665 -8.449 10.082 1.00 97.56 88 SER A CA 1
ATOM 701 C C . SER A 1 88 ? -0.240 -7.266 10.430 1.00 97.56 88 SER A C 1
ATOM 703 O O . SER A 1 88 ? -0.341 -6.886 11.597 1.00 97.56 88 SER A O 1
ATOM 705 N N . PHE A 1 89 ? -0.909 -6.674 9.438 1.00 97.56 89 PHE A N 1
ATOM 706 C CA . PHE A 1 89 ? -1.793 -5.527 9.644 1.00 97.56 89 PHE A CA 1
ATOM 707 C C . PHE A 1 89 ? -3.189 -5.945 10.125 1.00 97.56 89 PHE A C 1
ATOM 709 O O . PHE A 1 89 ? -3.846 -5.185 10.837 1.00 97.56 89 PHE A O 1
ATOM 716 N N . GLY A 1 90 ? -3.656 -7.139 9.749 1.00 97.38 90 GLY A N 1
ATOM 717 C CA . GLY A 1 90 ? -4.971 -7.672 10.110 1.00 97.38 90 GLY A CA 1
ATOM 718 C C . GLY A 1 90 ? -6.136 -6.741 9.740 1.00 97.38 90 GLY A C 1
ATOM 719 O O . GLY A 1 90 ? -6.878 -6.343 10.650 1.00 97.38 90 GLY A O 1
ATOM 720 N N . PRO A 1 91 ? -6.286 -6.334 8.462 1.00 97.88 91 PRO A N 1
ATOM 721 C CA . PRO A 1 91 ? -7.326 -5.403 8.035 1.00 97.88 91 PRO A CA 1
ATOM 722 C C . PRO A 1 91 ? -8.734 -5.992 8.178 1.00 97.88 91 PRO A C 1
ATOM 724 O O . PRO A 1 91 ? -8.958 -7.177 7.947 1.00 97.88 91 PRO A O 1
ATOM 727 N N . ASN A 1 92 ? -9.704 -5.136 8.492 1.00 98.00 92 ASN A N 1
ATOM 728 C CA . ASN A 1 92 ? -11.132 -5.456 8.426 1.00 98.00 92 ASN A CA 1
ATOM 729 C C . ASN A 1 92 ? -11.708 -5.214 7.026 1.00 98.00 92 ASN A C 1
ATOM 731 O O . ASN A 1 92 ? -12.705 -5.827 6.656 1.00 98.00 92 ASN A O 1
ATOM 735 N N . LEU A 1 93 ? -11.089 -4.310 6.265 1.00 96.75 93 LEU A N 1
ATOM 736 C CA . LEU A 1 93 ? -11.462 -3.972 4.898 1.00 96.75 93 LEU A CA 1
ATOM 737 C C . LEU A 1 93 ? -10.205 -3.841 4.040 1.00 96.75 93 LEU A C 1
ATOM 739 O O . LEU A 1 93 ? -9.253 -3.168 4.436 1.00 96.75 93 LEU A O 1
ATOM 743 N N . ILE A 1 94 ? -10.239 -4.428 2.845 1.00 97.12 94 ILE A N 1
ATOM 744 C CA . ILE A 1 94 ? -9.258 -4.168 1.792 1.00 97.12 94 ILE A CA 1
ATOM 745 C C . ILE A 1 94 ? -9.950 -3.347 0.703 1.00 97.12 94 ILE A C 1
ATOM 747 O O . ILE A 1 94 ? -10.947 -3.787 0.134 1.00 97.12 94 ILE A O 1
ATOM 751 N N . MET A 1 95 ? -9.441 -2.148 0.432 1.00 94.50 95 MET A N 1
ATOM 752 C CA . MET A 1 95 ? -9.917 -1.268 -0.636 1.00 94.50 95 MET A CA 1
ATOM 753 C C . MET A 1 95 ? -8.911 -1.287 -1.776 1.00 94.50 95 MET A C 1
ATOM 755 O O . MET A 1 95 ? -7.801 -0.798 -1.603 1.00 94.50 95 MET A O 1
ATOM 759 N N . ALA A 1 96 ? -9.287 -1.808 -2.938 1.00 91.50 96 ALA A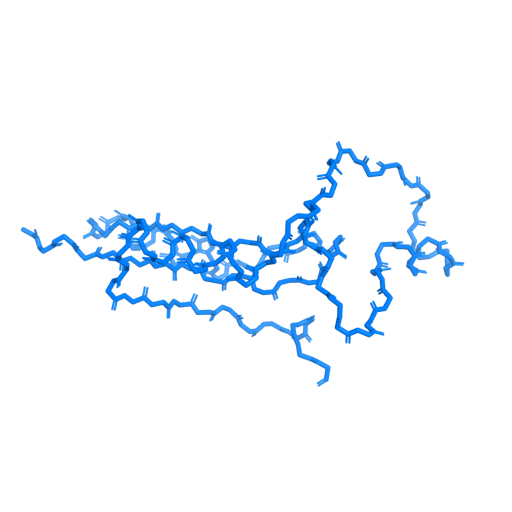 N 1
ATOM 760 C CA . ALA A 1 96 ? -8.443 -1.748 -4.123 1.00 91.50 96 ALA A CA 1
ATOM 761 C C . ALA A 1 96 ? -8.829 -0.552 -4.996 1.00 91.50 96 ALA A C 1
ATOM 763 O O . ALA A 1 96 ? -10.013 -0.289 -5.213 1.00 91.50 96 ALA A O 1
ATOM 764 N N . THR A 1 97 ? -7.839 0.159 -5.523 1.00 86.44 97 THR A N 1
ATOM 765 C CA . THR A 1 97 ? -8.078 1.026 -6.677 1.00 86.44 97 THR A CA 1
ATOM 766 C C . THR A 1 97 ? -8.034 0.204 -7.953 1.00 86.44 97 THR A C 1
ATOM 768 O O . THR A 1 97 ? -7.229 -0.714 -8.065 1.00 86.44 97 THR A O 1
ATOM 771 N N . ALA A 1 98 ? -8.860 0.587 -8.917 1.00 77.38 98 ALA A N 1
ATOM 772 C CA . ALA A 1 98 ? -8.817 0.103 -10.285 1.00 77.38 98 ALA A CA 1
ATOM 773 C C . ALA A 1 98 ? -8.867 1.338 -11.191 1.00 77.38 98 ALA A C 1
ATOM 775 O O . ALA A 1 98 ? -9.937 1.902 -11.412 1.00 77.38 98 ALA A O 1
ATOM 776 N N . THR A 1 99 ? -7.709 1.833 -11.618 1.00 68.69 99 THR A N 1
ATOM 777 C CA . THR A 1 99 ? -7.612 2.876 -12.649 1.00 68.69 99 THR A CA 1
ATOM 778 C C . THR A 1 99 ? -7.273 2.240 -13.994 1.00 68.69 99 THR A C 1
ATOM 780 O O . THR A 1 99 ? -6.886 1.077 -14.053 1.00 68.69 99 THR A O 1
ATOM 783 N N . GLU A 1 100 ? -7.438 2.986 -15.087 1.00 58.19 100 GLU A N 1
ATOM 784 C CA . GLU A 1 100 ? -7.315 2.469 -16.462 1.00 58.19 100 GLU A CA 1
ATOM 785 C C . GLU A 1 100 ? -5.968 1.779 -16.748 1.00 58.19 100 GLU A C 1
ATOM 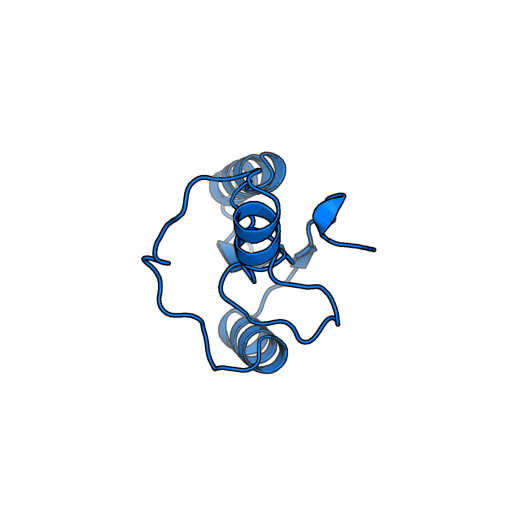787 O O . GLU A 1 100 ? -5.922 0.830 -17.516 1.00 58.19 100 GLU A O 1
ATOM 792 N N . ASN A 1 101 ? -4.884 2.179 -16.074 1.00 57.78 101 ASN A N 1
ATOM 793 C CA . ASN A 1 101 ? -3.562 1.560 -16.237 1.00 57.78 101 ASN A CA 1
ATOM 794 C C . ASN A 1 101 ? -3.385 0.238 -15.460 1.00 57.78 101 ASN A C 1
ATOM 796 O O . ASN A 1 101 ? -2.309 -0.350 -15.521 1.00 57.78 101 ASN A O 1
ATOM 800 N N . MET A 1 102 ? -4.387 -0.211 -14.696 1.00 54.34 102 MET A N 1
ATOM 801 C CA . MET A 1 102 ? -4.296 -1.393 -13.821 1.00 54.34 102 MET A CA 1
ATOM 802 C C . MET A 1 102 ? -4.841 -2.674 -14.458 1.00 54.34 102 MET A C 1
ATOM 804 O O . MET A 1 102 ? -4.559 -3.763 -13.962 1.00 54.34 102 MET A O 1
ATOM 808 N N . PHE A 1 103 ? -5.621 -2.552 -15.533 1.00 49.69 103 PHE A N 1
ATOM 809 C CA . PHE A 1 103 ? -6.239 -3.672 -16.238 1.00 49.69 103 PHE A CA 1
ATOM 810 C C . PHE A 1 103 ? -5.991 -3.524 -17.745 1.00 49.69 103 PHE A C 1
ATOM 812 O O . PHE A 1 103 ? -6.319 -2.470 -18.288 1.00 49.69 103 PHE A O 1
ATOM 819 N N . PRO A 1 104 ? -5.403 -4.529 -18.416 1.00 47.28 104 PRO A N 1
ATOM 820 C CA . PRO A 1 104 ? -5.342 -4.565 -19.873 1.00 47.28 104 PRO A CA 1
ATOM 821 C C . PRO A 1 104 ? -6.691 -4.877 -20.528 1.00 47.28 104 PRO A C 1
ATOM 823 O O . PRO A 1 104 ? -7.524 -5.567 -19.892 1.00 47.28 104 PRO A O 1
#

Radius of gyration: 15.69 Å; chains: 1; bounding box: 32×25×47 Å

Foldseek 3Di:
DDQAEEEEEEQAAAPDDDDPVVVVVVVVVCVVVPYHYHYQHCNLEPPPPVDDRVLVVCCVVVVDDDDDPPDHRDPDDSVVVVVVCCVVRVHPYYHYDDDPRNDD

pLDDT: mean 82.16, std 14.27, range [47.28, 98.0]